Protein AF-A0A2G9Z2D0-F1 (afdb_monomer_lite)

Radius of gyration: 17.13 Å; chains: 1; bounding box: 33×34×59 Å

Sequence (142 aa):
MENNLKNLAFEWVMTDPEKAQIASDYYCQMRDAFEAHNNRVPDELIRNGMGEDLAYLIYSMLGELGNNSFDHNLANWPNIPGVFFSVEYDSKTGTAIIADRGLGVLNTLRKAAPDLKNDEEALELAFTKKIPAAYLKIEAMD

pLDDT: mean 84.23, std 17.42, range [21.81, 97.94]

Foldseek 3Di:
DVVVLVVLQVCLQPPDLVPRDDDPLFWDQDLVSVLVNLVCQLVVCVVLPDDNVVSVVVSVVSNVVQVCLCVLCPVNQPHRHTWGWDWDDNSPDIDTDIHGNGPAQQSSCCVVVVPDDDNVSSVCCVPPDPPPPPPPDDDDDD

Structure (mmCIF, N/CA/C/O backbone):
data_AF-A0A2G9Z2D0-F1
#
_entry.id   AF-A0A2G9Z2D0-F1
#
loop_
_atom_site.group_PDB
_atom_site.id
_atom_site.type_symbol
_atom_site.label_atom_id
_atom_site.label_alt_id
_atom_site.label_comp_id
_atom_site.label_asym_id
_atom_site.label_entity_id
_atom_site.label_seq_id
_atom_site.pdbx_PDB_ins_code
_atom_site.Cartn_x
_atom_site.Cartn_y
_atom_site.Cartn_z
_atom_site.occupancy
_atom_site.B_iso_or_equiv
_atom_site.auth_seq_id
_atom_site.auth_comp_id
_atom_site.auth_asym_id
_atom_site.auth_atom_id
_atom_site.pdbx_PDB_model_num
ATOM 1 N N . MET A 1 1 ? 6.540 -0.309 17.664 1.00 49.62 1 MET A N 1
ATOM 2 C CA . MET A 1 1 ? 5.826 -1.369 16.926 1.00 49.62 1 MET A CA 1
ATOM 3 C C . MET A 1 1 ? 5.844 -1.053 15.435 1.00 49.62 1 MET A C 1
ATOM 5 O O . MET A 1 1 ? 6.394 -1.853 14.699 1.00 49.62 1 MET A O 1
ATOM 9 N N . GLU A 1 2 ? 5.473 0.171 15.040 1.00 53.75 2 GLU A N 1
ATOM 10 C CA . GLU A 1 2 ? 5.568 0.725 13.669 1.00 53.75 2 GLU A CA 1
ATOM 11 C C . GLU A 1 2 ? 6.898 0.456 12.925 1.00 53.75 2 GLU A C 1
ATOM 13 O O . GLU A 1 2 ? 6.900 0.009 11.779 1.00 53.75 2 GLU A O 1
ATOM 18 N N . ASN A 1 3 ? 8.048 0.628 13.596 1.00 61.19 3 ASN A N 1
ATOM 19 C CA . ASN A 1 3 ? 9.365 0.335 13.004 1.00 61.19 3 ASN A CA 1
ATOM 20 C C . ASN A 1 3 ? 9.538 -1.129 12.561 1.00 61.19 3 ASN A C 1
ATOM 22 O O . ASN A 1 3 ? 10.388 -1.402 11.722 1.00 61.19 3 ASN A O 1
ATOM 26 N N . ASN A 1 4 ? 8.779 -2.075 13.119 1.00 81.88 4 ASN A N 1
ATOM 27 C CA . ASN A 1 4 ? 8.902 -3.488 12.772 1.00 81.88 4 ASN A CA 1
ATOM 28 C C . ASN A 1 4 ? 8.175 -3.796 11.454 1.00 81.88 4 ASN A C 1
ATOM 30 O O . ASN A 1 4 ? 8.800 -4.312 10.535 1.00 81.88 4 ASN A O 1
ATOM 34 N N . LEU A 1 5 ? 6.908 -3.386 11.306 1.00 85.44 5 LEU A N 1
ATOM 35 C CA . LEU A 1 5 ? 6.139 -3.651 10.083 1.00 85.44 5 LEU A CA 1
ATOM 36 C C . LEU A 1 5 ? 6.721 -2.956 8.854 1.00 85.44 5 LEU A C 1
ATOM 38 O O . LEU A 1 5 ? 6.797 -3.558 7.786 1.00 85.44 5 LEU A O 1
ATOM 42 N N . LYS A 1 6 ? 7.189 -1.712 9.003 1.00 86.19 6 LYS A N 1
ATOM 43 C CA . LYS A 1 6 ? 7.868 -1.008 7.911 1.00 86.19 6 LYS A CA 1
ATOM 44 C C . LYS A 1 6 ? 9.127 -1.748 7.461 1.00 86.19 6 LYS A C 1
ATOM 46 O O . LYS A 1 6 ? 9.361 -1.864 6.260 1.00 86.19 6 LYS A O 1
ATOM 51 N N . ASN A 1 7 ? 9.914 -2.260 8.407 1.00 88.19 7 ASN A N 1
ATOM 52 C CA . ASN A 1 7 ? 11.101 -3.047 8.086 1.00 88.19 7 ASN A CA 1
ATOM 53 C C . ASN A 1 7 ? 10.723 -4.371 7.423 1.00 88.19 7 ASN A C 1
ATOM 55 O O . ASN A 1 7 ? 11.329 -4.706 6.418 1.00 88.19 7 ASN A O 1
ATOM 59 N N . LEU A 1 8 ? 9.687 -5.068 7.902 1.00 89.56 8 LEU A N 1
ATOM 60 C CA . LEU A 1 8 ? 9.197 -6.299 7.275 1.00 89.56 8 LEU A CA 1
ATOM 61 C C . LEU A 1 8 ? 8.731 -6.065 5.835 1.00 89.56 8 LEU A C 1
ATOM 63 O O . LEU A 1 8 ? 9.094 -6.824 4.941 1.00 89.56 8 LEU A O 1
ATOM 67 N N . ALA A 1 9 ? 7.967 -4.998 5.591 1.00 90.75 9 ALA A N 1
ATOM 68 C CA . ALA A 1 9 ? 7.531 -4.635 4.248 1.00 90.75 9 ALA A CA 1
ATOM 69 C C . ALA A 1 9 ? 8.722 -4.304 3.342 1.00 90.75 9 ALA A C 1
ATOM 71 O O . ALA A 1 9 ? 8.801 -4.783 2.212 1.00 90.75 9 ALA A O 1
ATOM 72 N N . PHE A 1 10 ? 9.678 -3.521 3.847 1.00 90.38 10 PHE A N 1
ATOM 73 C CA . PHE A 1 10 ? 10.875 -3.156 3.099 1.00 90.38 10 PHE A CA 1
ATOM 74 C C . PHE A 1 10 ? 11.759 -4.372 2.798 1.00 90.38 10 PHE A C 1
ATOM 76 O O . PHE A 1 10 ? 12.156 -4.573 1.654 1.00 90.38 10 PHE A O 1
ATOM 83 N N . GLU A 1 11 ? 12.027 -5.218 3.791 1.00 90.31 11 GLU A N 1
ATOM 84 C CA . GLU A 1 11 ? 12.759 -6.474 3.624 1.00 90.31 11 GLU A CA 1
ATOM 85 C C . GLU A 1 11 ? 12.068 -7.370 2.598 1.00 90.31 11 GLU A C 1
ATOM 87 O O . GLU A 1 11 ? 12.730 -7.893 1.700 1.00 90.31 11 GLU A O 1
ATOM 92 N N . TRP A 1 12 ? 10.741 -7.491 2.661 1.00 90.62 12 TRP A N 1
ATOM 93 C CA . TRP A 1 12 ? 9.974 -8.259 1.687 1.00 90.62 12 TRP A CA 1
ATOM 94 C C . TRP A 1 12 ? 10.099 -7.707 0.264 1.00 90.62 12 TRP A C 1
ATOM 96 O O . TRP A 1 12 ? 10.232 -8.502 -0.662 1.00 90.62 12 TRP A O 1
ATOM 106 N N . VAL A 1 13 ? 10.116 -6.384 0.062 1.00 90.31 13 VAL A N 1
ATOM 107 C CA . VAL A 1 13 ? 10.301 -5.774 -1.271 1.00 90.31 13 VAL A CA 1
ATOM 108 C C . VAL A 1 13 ? 11.741 -5.892 -1.779 1.00 90.31 13 VAL A C 1
ATOM 110 O O . VAL A 1 13 ? 11.957 -6.085 -2.974 1.00 90.31 13 VAL A O 1
ATOM 113 N N . MET A 1 14 ? 12.732 -5.795 -0.892 1.00 89.12 14 MET A N 1
ATOM 114 C CA . MET A 1 14 ? 14.144 -5.684 -1.278 1.00 89.12 14 MET A CA 1
ATOM 115 C C . MET A 1 14 ? 14.878 -7.022 -1.365 1.00 89.12 14 MET A C 1
ATOM 117 O O . MET A 1 14 ? 15.902 -7.115 -2.037 1.00 89.12 14 MET A O 1
ATOM 121 N N . THR A 1 15 ? 14.384 -8.062 -0.694 1.00 91.38 15 THR A N 1
ATOM 122 C CA . THR A 1 15 ? 15.039 -9.377 -0.677 1.00 91.38 15 THR A CA 1
ATOM 123 C C . THR A 1 15 ? 14.937 -10.073 -2.039 1.00 91.38 15 THR A C 1
ATOM 125 O O . THR A 1 15 ? 14.017 -9.812 -2.821 1.00 91.38 15 THR A O 1
ATOM 128 N N . ASP A 1 16 ? 15.867 -10.986 -2.331 1.00 89.06 16 ASP A N 1
ATOM 129 C CA . ASP A 1 16 ? 15.764 -11.885 -3.486 1.00 89.06 16 ASP A CA 1
ATOM 130 C C . ASP A 1 16 ? 14.407 -12.619 -3.477 1.00 89.06 16 ASP A C 1
ATOM 132 O O . ASP A 1 16 ? 14.031 -13.160 -2.433 1.00 89.06 16 ASP A O 1
ATOM 136 N N . PRO A 1 17 ? 13.688 -12.718 -4.613 1.00 85.94 17 PRO A N 1
ATOM 137 C CA . PRO A 1 17 ? 12.383 -13.381 -4.669 1.00 85.94 17 PRO A CA 1
ATOM 138 C C . PRO A 1 17 ? 12.379 -14.797 -4.071 1.00 85.94 17 PRO A C 1
ATOM 140 O O . PRO A 1 17 ? 11.480 -15.158 -3.326 1.00 85.94 17 PRO A O 1
ATOM 143 N N . GLU A 1 18 ? 13.422 -15.590 -4.314 1.00 85.75 18 GLU A N 1
ATOM 144 C CA . GLU A 1 18 ? 13.519 -16.966 -3.800 1.00 85.75 18 GLU A CA 1
ATOM 145 C C . GLU A 1 18 ? 13.618 -17.057 -2.268 1.00 85.75 18 GLU A C 1
ATOM 147 O O . GLU A 1 18 ? 13.367 -18.111 -1.686 1.00 85.75 18 GLU A O 1
ATOM 152 N N . LYS A 1 19 ? 13.997 -15.958 -1.607 1.00 85.56 19 LYS A N 1
ATOM 153 C CA . LYS A 1 19 ? 14.170 -15.865 -0.151 1.00 85.56 19 LYS A CA 1
ATOM 154 C C . LYS A 1 19 ? 13.103 -14.997 0.509 1.00 85.56 19 LYS A C 1
ATOM 156 O O . LYS A 1 19 ? 13.070 -14.921 1.735 1.00 85.56 19 LYS A O 1
ATOM 161 N N . ALA A 1 20 ? 12.260 -14.330 -0.278 1.00 83.50 20 ALA A N 1
ATOM 162 C CA . ALA A 1 20 ? 11.217 -13.460 0.231 1.00 83.50 20 ALA A CA 1
ATOM 163 C C . ALA A 1 20 ? 10.147 -14.308 0.931 1.00 83.50 20 ALA A C 1
ATOM 165 O O . ALA A 1 20 ? 9.338 -14.983 0.297 1.00 83.50 20 ALA A O 1
ATOM 166 N N . GLN A 1 21 ? 10.164 -14.280 2.261 1.00 81.88 21 GLN A N 1
ATOM 167 C CA . GLN A 1 21 ? 9.155 -14.904 3.106 1.00 81.88 21 GLN A CA 1
ATOM 168 C C . GLN A 1 21 ? 8.353 -13.814 3.799 1.00 81.88 21 GLN A C 1
ATOM 170 O O . GLN A 1 21 ? 8.899 -12.813 4.256 1.00 81.88 21 GLN A O 1
ATOM 175 N N . ILE A 1 22 ? 7.047 -14.019 3.873 1.00 84.81 22 ILE A N 1
ATOM 176 C CA . ILE A 1 22 ? 6.119 -13.104 4.517 1.00 84.81 22 ILE A CA 1
ATOM 177 C C . ILE A 1 22 ? 4.984 -13.920 5.124 1.00 84.81 22 ILE A C 1
ATOM 179 O O . ILE A 1 22 ? 4.553 -14.922 4.550 1.00 84.81 22 ILE A O 1
ATOM 183 N N . ALA A 1 23 ? 4.530 -13.521 6.311 1.00 84.44 23 ALA A N 1
ATOM 184 C CA . ALA A 1 23 ? 3.368 -14.148 6.922 1.00 84.44 23 ALA A CA 1
ATOM 185 C C . ALA A 1 23 ? 2.134 -13.917 6.040 1.00 84.44 23 ALA A C 1
ATOM 187 O O . ALA A 1 23 ? 1.945 -12.821 5.510 1.00 84.44 23 ALA A O 1
ATOM 188 N N . SER A 1 24 ? 1.280 -14.935 5.916 1.00 82.81 24 SER A N 1
ATOM 189 C CA . SER A 1 24 ? 0.052 -14.871 5.111 1.00 82.81 24 SER A CA 1
ATOM 190 C C . SER A 1 24 ? -0.831 -13.678 5.467 1.00 82.81 24 SER A C 1
ATOM 192 O O . SER A 1 24 ? -1.470 -13.108 4.593 1.00 82.81 24 SER A O 1
ATOM 194 N N . ASP A 1 25 ? -0.820 -13.270 6.734 1.00 88.00 25 ASP A N 1
ATOM 195 C CA . ASP A 1 25 ? -1.660 -12.189 7.252 1.00 88.00 25 ASP A CA 1
ATOM 196 C C . ASP A 1 25 ? -1.300 -10.822 6.653 1.00 88.00 25 ASP A C 1
ATOM 198 O O . ASP A 1 25 ? -2.156 -9.944 6.571 1.00 88.00 25 ASP A O 1
ATOM 202 N N . TYR A 1 26 ? -0.058 -10.660 6.185 1.00 91.12 26 TYR A N 1
ATOM 203 C CA . TYR A 1 26 ? 0.425 -9.433 5.550 1.00 91.12 26 TYR A CA 1
ATOM 204 C C . TYR A 1 26 ? 0.534 -9.547 4.031 1.00 91.12 26 TYR A C 1
ATOM 206 O O . TYR A 1 26 ? 0.823 -8.551 3.377 1.00 91.12 26 TYR A O 1
ATOM 214 N N . TYR A 1 27 ? 0.336 -10.732 3.450 1.00 94.69 27 TYR A N 1
ATOM 215 C CA . TYR A 1 27 ? 0.559 -10.966 2.026 1.00 94.69 27 TYR A CA 1
ATOM 216 C C . TYR A 1 27 ? -0.738 -11.225 1.272 1.00 94.69 27 TYR A C 1
ATOM 218 O O . TYR A 1 27 ? -1.390 -12.254 1.433 1.00 94.69 27 TYR A O 1
ATOM 226 N N . CYS A 1 28 ? -1.066 -10.305 0.372 1.00 95.19 28 CYS A N 1
ATOM 227 C CA . CYS A 1 28 ? -2.205 -10.415 -0.523 1.00 95.19 28 CYS A CA 1
ATOM 228 C C . CYS A 1 28 ? -1.707 -10.719 -1.939 1.00 95.19 28 CYS A C 1
ATOM 230 O O . CYS A 1 28 ? -1.367 -9.812 -2.700 1.00 95.19 28 CYS A O 1
ATOM 232 N N . GLN A 1 29 ? -1.655 -12.004 -2.300 1.00 93.69 29 GLN A N 1
ATOM 233 C CA . GLN A 1 29 ? -1.180 -12.434 -3.621 1.00 93.69 29 GLN A CA 1
ATOM 234 C C . GLN A 1 29 ? -2.066 -11.921 -4.768 1.00 93.69 29 GLN A C 1
ATOM 236 O O . GLN A 1 29 ? -1.573 -11.608 -5.852 1.00 93.69 29 GLN A O 1
ATOM 241 N N . MET A 1 30 ? -3.378 -11.861 -4.538 1.00 93.69 30 MET A N 1
ATOM 242 C CA . MET A 1 30 ? -4.387 -11.492 -5.527 1.00 93.69 30 MET A CA 1
ATOM 243 C C . MET A 1 30 ? -5.269 -10.351 -5.006 1.00 93.69 30 MET A C 1
ATOM 245 O O . MET A 1 30 ? -5.320 -10.081 -3.803 1.00 93.69 30 MET A O 1
ATOM 249 N N . ARG A 1 31 ? -5.940 -9.663 -5.938 1.00 95.00 31 ARG A N 1
ATOM 250 C CA . ARG A 1 31 ? -6.773 -8.488 -5.642 1.00 95.00 31 ARG A CA 1
ATOM 251 C C . ARG A 1 31 ? -7.912 -8.817 -4.685 1.00 95.00 31 ARG A C 1
ATOM 253 O O . ARG A 1 31 ? -8.164 -8.052 -3.770 1.00 95.00 31 ARG A O 1
ATOM 260 N N . ASP A 1 32 ? -8.557 -9.960 -4.867 1.00 95.50 32 ASP A N 1
ATOM 261 C CA . ASP A 1 32 ? -9.640 -10.438 -4.006 1.00 95.50 32 ASP A CA 1
ATOM 262 C C . ASP A 1 32 ? -9.190 -10.628 -2.549 1.00 95.50 32 ASP A C 1
ATOM 264 O O . ASP A 1 32 ? -9.906 -10.245 -1.625 1.00 95.50 32 ASP A O 1
ATOM 268 N N . ALA A 1 33 ? -7.980 -11.151 -2.332 1.00 95.56 33 ALA A N 1
ATOM 269 C CA . ALA A 1 33 ? -7.384 -11.259 -1.003 1.00 95.56 33 ALA A CA 1
ATOM 270 C C . ALA A 1 33 ? -7.138 -9.874 -0.382 1.00 95.56 33 ALA A C 1
ATOM 272 O O . ALA A 1 33 ? -7.480 -9.653 0.781 1.00 95.56 33 ALA A O 1
ATOM 273 N N . PHE A 1 34 ? -6.610 -8.929 -1.169 1.00 96.75 34 PHE A N 1
ATOM 274 C CA . PHE A 1 34 ? -6.418 -7.544 -0.732 1.00 96.75 34 PHE A CA 1
ATOM 275 C C . PHE A 1 34 ? -7.747 -6.858 -0.389 1.00 96.75 34 PHE A C 1
ATOM 277 O O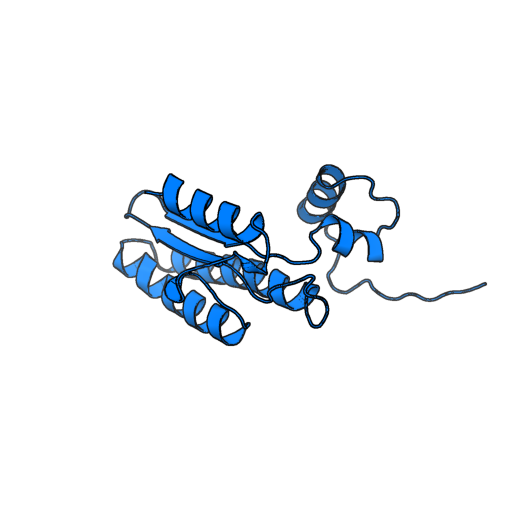 . PHE A 1 34 ? -7.885 -6.303 0.698 1.00 96.75 34 PHE A O 1
ATOM 284 N N . GLU A 1 35 ? -8.745 -6.936 -1.268 1.00 96.94 35 GLU A N 1
ATOM 285 C CA . GLU A 1 35 ? -10.073 -6.358 -1.050 1.00 96.94 35 GLU A CA 1
ATOM 286 C C . GLU A 1 35 ? -10.733 -6.957 0.196 1.00 96.94 35 GLU A C 1
ATOM 288 O O . GLU A 1 35 ? -11.280 -6.227 1.021 1.00 96.94 35 GLU A O 1
ATOM 293 N N . ALA A 1 36 ? -10.619 -8.273 0.401 1.00 96.00 36 ALA A N 1
ATOM 294 C CA . ALA A 1 36 ? -11.122 -8.933 1.601 1.00 96.00 36 ALA A CA 1
ATOM 295 C C . ALA A 1 36 ? -10.437 -8.445 2.889 1.00 96.00 36 ALA A C 1
ATOM 297 O O . ALA A 1 36 ? -11.092 -8.396 3.932 1.00 96.00 36 ALA A O 1
ATOM 298 N N . HIS A 1 37 ? -9.148 -8.090 2.839 1.00 95.19 37 HIS A N 1
ATOM 299 C CA . HIS A 1 37 ? -8.442 -7.474 3.966 1.00 95.19 37 HIS A CA 1
ATOM 300 C C . HIS A 1 37 ? -8.879 -6.017 4.161 1.00 95.19 37 HIS A C 1
ATOM 302 O O . HIS A 1 37 ? -9.259 -5.644 5.270 1.00 95.19 37 HIS A O 1
ATOM 308 N N . ASN A 1 38 ? -8.902 -5.209 3.096 1.00 97.38 38 ASN A N 1
ATOM 309 C CA . ASN A 1 38 ? -9.293 -3.800 3.161 1.00 97.38 38 ASN A CA 1
ATOM 310 C C . ASN A 1 38 ? -10.735 -3.626 3.668 1.00 97.38 38 ASN A C 1
ATOM 312 O O . ASN A 1 38 ? -11.002 -2.743 4.477 1.00 97.38 38 ASN A O 1
ATOM 316 N N . ASN A 1 39 ? -11.652 -4.523 3.293 1.00 97.44 39 ASN A N 1
ATOM 317 C CA . ASN A 1 39 ? -13.044 -4.513 3.755 1.00 97.44 39 ASN A CA 1
ATOM 318 C C . ASN A 1 39 ? -13.197 -4.627 5.283 1.00 97.44 39 ASN A C 1
ATOM 320 O O . ASN A 1 39 ? -14.236 -4.244 5.810 1.00 97.44 39 ASN A O 1
ATOM 324 N N . ARG A 1 40 ? -12.190 -5.141 6.004 1.00 96.44 40 ARG A N 1
ATOM 325 C CA . ARG A 1 40 ? -12.209 -5.245 7.477 1.00 96.44 40 ARG A CA 1
ATOM 326 C C . ARG A 1 40 ? -11.667 -3.996 8.173 1.00 96.44 40 ARG A C 1
ATOM 328 O O . ARG A 1 40 ? -11.903 -3.817 9.366 1.00 96.44 40 ARG A O 1
ATOM 335 N N . VAL A 1 41 ? -10.960 -3.132 7.441 1.00 96.69 41 VAL A N 1
ATOM 336 C CA . VAL A 1 41 ? -10.269 -1.962 7.997 1.00 96.69 41 VAL A CA 1
ATOM 337 C C . VAL A 1 41 ? -11.233 -0.989 8.683 1.00 96.69 41 VAL A C 1
ATOM 339 O O . VAL A 1 41 ? -10.938 -0.616 9.819 1.00 96.69 41 VAL A O 1
ATOM 342 N N . PRO A 1 42 ? -12.390 -0.599 8.103 1.00 97.81 42 PRO A N 1
ATOM 343 C CA . PRO A 1 42 ? -13.322 0.294 8.792 1.00 97.81 42 PRO A CA 1
ATOM 344 C C . PRO A 1 42 ? -13.739 -0.234 10.165 1.00 97.81 42 PRO A C 1
ATOM 346 O O . PRO A 1 42 ? -13.616 0.474 11.163 1.00 97.81 42 PRO A O 1
ATOM 349 N N . ASP A 1 43 ? -14.146 -1.503 10.231 1.00 97.31 43 ASP A N 1
ATOM 350 C CA . ASP A 1 43 ? -14.597 -2.143 11.467 1.00 97.31 43 ASP A CA 1
ATOM 351 C C . ASP A 1 43 ? -13.487 -2.203 12.523 1.00 97.31 43 ASP A C 1
ATOM 353 O O . ASP A 1 43 ? -13.738 -2.062 13.721 1.00 97.31 43 ASP A O 1
ATOM 357 N N . GLU A 1 44 ? -12.243 -2.442 12.114 1.00 95.38 44 GLU A N 1
ATOM 358 C CA . GLU A 1 44 ? -11.083 -2.437 13.010 1.00 95.38 44 GLU A CA 1
ATOM 359 C C . GLU A 1 44 ? -10.761 -1.036 13.531 1.00 95.38 44 GLU A C 1
ATOM 361 O O . GLU A 1 44 ? -10.552 -0.864 14.733 1.00 95.38 44 GLU A O 1
ATOM 366 N N . LEU A 1 45 ? -10.773 -0.023 12.667 1.00 96.69 45 LEU A N 1
ATOM 367 C CA . LEU A 1 45 ? -10.496 1.357 13.058 1.00 96.69 45 LEU A CA 1
ATOM 368 C C . LEU A 1 45 ? -11.583 1.906 13.991 1.00 96.69 45 LEU A C 1
ATOM 370 O O . LEU A 1 45 ? -11.264 2.487 15.032 1.00 96.69 45 LEU A O 1
ATOM 374 N N . ILE A 1 46 ? -12.857 1.667 13.669 1.00 97.31 46 ILE A N 1
ATOM 375 C CA . ILE A 1 46 ? -14.007 2.109 14.471 1.00 97.31 46 ILE A CA 1
ATOM 376 C C . ILE A 1 46 ? -13.992 1.442 15.848 1.00 97.31 46 ILE A C 1
ATOM 378 O O . ILE A 1 46 ? -14.138 2.122 16.866 1.00 97.31 46 ILE A O 1
ATOM 382 N N . ARG A 1 47 ? -13.739 0.125 15.918 1.00 95.94 47 ARG A N 1
ATOM 383 C CA . ARG A 1 47 ? -13.612 -0.591 17.203 1.00 95.94 47 ARG A CA 1
ATOM 384 C C . ARG A 1 47 ? -12.489 -0.044 18.083 1.00 95.94 47 ARG A C 1
ATOM 386 O O . ARG A 1 47 ? -12.600 -0.107 19.303 1.00 95.94 47 ARG A O 1
ATOM 393 N N . ASN A 1 48 ? -11.446 0.516 17.476 1.00 95.25 48 ASN A N 1
ATOM 394 C CA . ASN A 1 48 ? -10.328 1.149 18.172 1.00 95.25 48 ASN A CA 1
ATOM 395 C C . ASN A 1 48 ? -10.521 2.664 18.392 1.00 95.25 48 ASN A C 1
ATOM 397 O O . ASN A 1 48 ? -9.577 3.361 18.761 1.00 95.25 48 ASN A O 1
ATOM 401 N N . GLY A 1 49 ? -11.743 3.176 18.217 1.00 95.44 49 GLY A N 1
ATOM 402 C CA . GLY A 1 49 ? -12.127 4.538 18.590 1.00 95.44 49 GLY A CA 1
ATOM 403 C C . GLY A 1 49 ? -12.023 5.577 17.475 1.00 95.44 49 GLY A C 1
ATOM 404 O O . GLY A 1 49 ? -12.182 6.766 17.751 1.00 95.44 49 GLY A O 1
ATOM 405 N N . MET A 1 50 ? -11.777 5.166 16.228 1.00 96.12 50 MET A N 1
ATOM 406 C CA . MET A 1 50 ? -11.827 6.081 15.089 1.00 96.12 50 MET A CA 1
ATOM 407 C C . MET A 1 50 ? -13.275 6.448 14.739 1.00 96.12 50 MET A C 1
ATOM 409 O O . MET A 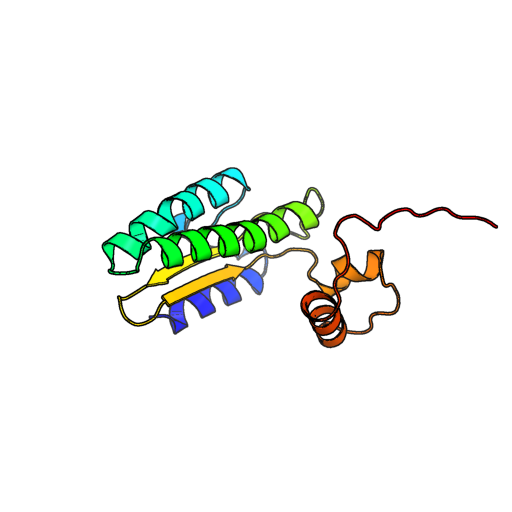1 50 ? -14.176 5.615 14.812 1.00 96.12 50 MET A O 1
ATOM 413 N N . GLY A 1 51 ? -13.502 7.696 14.319 1.00 96.69 51 GLY A N 1
ATOM 414 C CA . GLY A 1 51 ? -14.792 8.111 13.767 1.00 96.69 51 GLY A CA 1
ATOM 415 C C . GLY A 1 51 ? -15.104 7.404 12.443 1.00 96.69 51 GLY A C 1
ATOM 416 O O . GLY A 1 51 ? -14.215 7.218 11.614 1.00 96.69 51 GLY A O 1
ATOM 417 N N . GLU A 1 52 ? -16.373 7.054 12.239 1.00 97.94 52 GLU A N 1
ATOM 418 C CA . GLU A 1 52 ? -16.854 6.275 11.090 1.00 97.94 52 GLU A CA 1
ATOM 419 C C . GLU A 1 52 ? -16.498 6.914 9.738 1.00 97.94 52 GLU A C 1
ATOM 421 O O . GLU A 1 52 ? -15.904 6.254 8.885 1.00 97.94 52 GLU A O 1
ATOM 426 N N . ASP A 1 53 ? -16.748 8.217 9.577 1.00 97.56 53 ASP A N 1
ATOM 427 C CA . ASP A 1 53 ? -16.433 8.949 8.342 1.00 97.56 53 ASP A CA 1
ATOM 428 C C . ASP A 1 53 ? -14.946 8.854 7.971 1.00 97.56 53 ASP A C 1
ATOM 430 O O . ASP A 1 53 ? -14.589 8.639 6.812 1.00 97.56 53 ASP A O 1
ATOM 434 N N . LEU A 1 54 ? -14.059 8.988 8.965 1.00 95.12 54 LEU A N 1
ATOM 435 C CA . LEU A 1 54 ? -12.617 8.902 8.747 1.00 95.12 54 LEU A CA 1
ATOM 436 C C . LEU A 1 54 ? -12.188 7.466 8.427 1.00 95.12 54 LEU A C 1
ATOM 438 O O . LEU A 1 54 ? -11.344 7.265 7.556 1.00 95.12 54 LEU A O 1
ATOM 442 N N . ALA A 1 55 ? -12.780 6.474 9.093 1.00 96.94 55 ALA A N 1
ATOM 443 C CA . ALA A 1 55 ? -12.486 5.067 8.855 1.00 96.94 55 ALA A CA 1
ATOM 444 C C . ALA A 1 55 ? -12.854 4.645 7.420 1.00 96.94 55 ALA A C 1
ATOM 446 O O . ALA A 1 55 ? -12.045 4.019 6.733 1.00 96.94 55 ALA A O 1
ATOM 447 N N . TYR A 1 56 ? -14.027 5.056 6.927 1.00 97.56 56 TYR A N 1
ATOM 448 C CA . TYR A 1 56 ? -14.434 4.790 5.544 1.00 97.56 56 TYR A CA 1
ATOM 4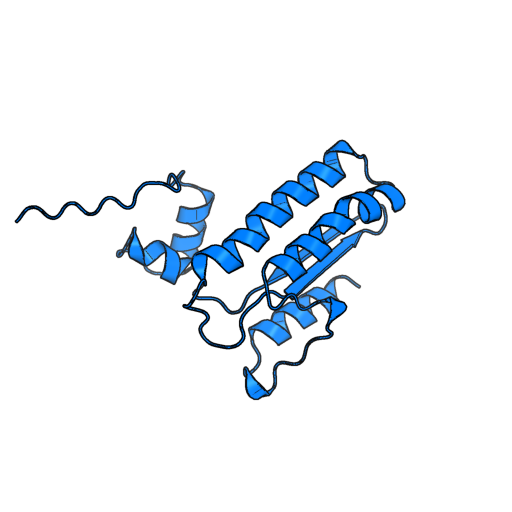49 C C . TYR A 1 56 ? -13.644 5.601 4.514 1.00 97.56 56 TYR A C 1
ATOM 451 O O . TYR A 1 56 ? -13.357 5.092 3.427 1.00 97.56 56 TYR A O 1
ATOM 459 N N . LEU A 1 57 ? -13.232 6.828 4.849 1.00 96.00 57 LEU A N 1
ATOM 460 C CA . LEU A 1 57 ? -12.321 7.594 4.000 1.00 96.00 57 LEU A CA 1
ATOM 461 C C . LEU A 1 57 ? -10.972 6.875 3.852 1.00 96.00 57 LEU A C 1
ATOM 463 O O . LEU A 1 57 ? -10.468 6.750 2.737 1.00 96.00 57 LEU A O 1
ATOM 467 N N . ILE A 1 58 ? -10.407 6.358 4.949 1.00 94.12 58 ILE A N 1
ATOM 468 C CA . ILE A 1 58 ? -9.171 5.560 4.923 1.00 94.12 58 ILE A CA 1
ATOM 469 C C . ILE A 1 58 ? -9.359 4.298 4.085 1.00 94.12 58 ILE A C 1
ATOM 471 O O . ILE A 1 58 ? -8.532 4.039 3.218 1.00 94.12 58 ILE A O 1
ATOM 475 N N . TYR A 1 59 ? -10.456 3.562 4.268 1.00 95.94 59 TYR A N 1
ATOM 476 C CA . TYR A 1 59 ? -10.782 2.403 3.433 1.00 95.94 59 TYR A CA 1
ATOM 477 C C . TYR A 1 59 ? -10.787 2.730 1.937 1.00 95.94 59 TYR A C 1
ATOM 479 O O . TYR A 1 59 ? -10.183 2.000 1.148 1.00 95.94 59 TYR A O 1
ATOM 487 N N . SER A 1 60 ? -11.419 3.841 1.545 1.00 95.12 60 SER A N 1
ATOM 488 C CA . SER A 1 60 ? -11.446 4.276 0.148 1.00 95.12 60 SER A CA 1
ATOM 489 C C . SER A 1 60 ? -10.042 4.618 -0.354 1.00 95.12 60 SER A C 1
ATOM 491 O O . SER A 1 60 ? -9.663 4.164 -1.428 1.00 95.12 60 SER A O 1
ATOM 493 N N . MET A 1 61 ? -9.248 5.361 0.426 1.00 93.12 61 MET A N 1
ATOM 494 C CA . MET A 1 61 ? -7.873 5.712 0.053 1.00 93.12 61 MET A CA 1
ATOM 495 C C . MET A 1 61 ? -6.980 4.475 -0.095 1.00 93.12 61 MET A C 1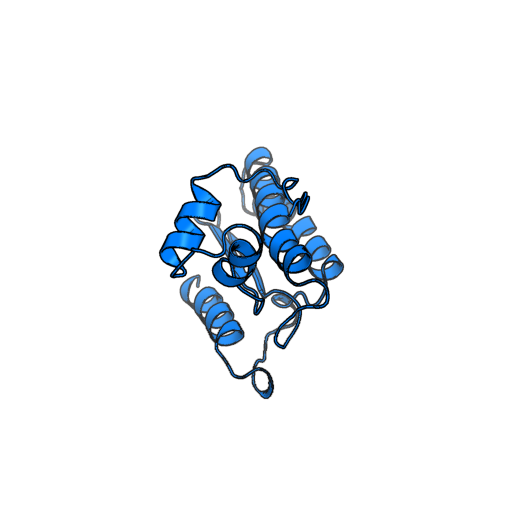
ATOM 497 O O . MET A 1 61 ? -6.242 4.368 -1.071 1.00 93.12 61 MET A O 1
ATOM 501 N N . LEU A 1 62 ? -7.054 3.531 0.847 1.00 94.88 62 LEU A N 1
ATOM 502 C CA . LEU A 1 62 ? -6.291 2.284 0.785 1.00 94.88 62 LEU A CA 1
ATOM 503 C C . LEU A 1 62 ? -6.722 1.426 -0.401 1.00 94.88 62 LEU A C 1
ATOM 505 O O . LEU A 1 62 ? -5.860 0.868 -1.072 1.00 94.88 62 LEU A O 1
ATOM 509 N N . GLY A 1 63 ? -8.024 1.376 -0.695 1.00 93.88 63 GLY A N 1
ATOM 510 C CA . GLY A 1 63 ? -8.567 0.679 -1.857 1.00 93.88 63 GLY A CA 1
ATOM 511 C C . GLY A 1 63 ? -7.985 1.204 -3.167 1.00 93.88 63 GLY A C 1
ATOM 512 O O . GLY A 1 63 ? -7.451 0.423 -3.947 1.00 93.88 63 GLY A O 1
ATOM 513 N N . GLU A 1 64 ? -8.011 2.521 -3.379 1.00 90.62 64 GLU A N 1
ATOM 514 C CA . GLU A 1 64 ? -7.427 3.151 -4.573 1.00 90.62 64 GLU A CA 1
ATOM 515 C C . GLU A 1 64 ? -5.914 2.891 -4.677 1.00 90.62 64 GLU A C 1
ATOM 517 O O . GLU A 1 64 ? -5.410 2.505 -5.732 1.00 90.62 64 GLU A O 1
ATOM 522 N N . LEU A 1 65 ? -5.176 3.045 -3.571 1.00 89.00 65 LEU A N 1
ATOM 523 C CA . LEU A 1 65 ? -3.728 2.823 -3.553 1.00 89.00 65 LEU A CA 1
ATOM 524 C C . LEU A 1 65 ? -3.354 1.362 -3.831 1.00 89.00 65 LEU A C 1
ATOM 526 O O . LEU A 1 65 ? -2.459 1.108 -4.633 1.00 89.00 65 LEU A O 1
ATOM 530 N N . GLY A 1 66 ? -4.031 0.405 -3.197 1.00 91.38 66 GLY A N 1
ATOM 531 C CA . GLY A 1 66 ? -3.742 -1.016 -3.379 1.00 91.38 66 GLY A CA 1
ATOM 532 C C . GLY A 1 66 ? -4.200 -1.543 -4.736 1.00 91.38 66 GLY A C 1
ATOM 533 O O . GLY A 1 66 ? -3.486 -2.325 -5.364 1.00 91.38 66 GLY A O 1
ATOM 534 N N . ASN A 1 67 ? -5.344 -1.078 -5.247 1.00 91.25 67 ASN A N 1
ATOM 535 C CA . ASN A 1 67 ? -5.823 -1.473 -6.572 1.00 91.25 67 ASN A CA 1
ATOM 536 C C . ASN A 1 67 ? -4.883 -1.008 -7.686 1.00 91.25 67 ASN A C 1
ATOM 538 O O . ASN A 1 67 ? -4.629 -1.786 -8.609 1.00 91.25 67 ASN A O 1
ATOM 542 N N . ASN A 1 68 ? -4.266 0.171 -7.548 1.00 87.12 68 ASN A N 1
ATOM 543 C CA . ASN A 1 68 ? -3.230 0.631 -8.475 1.00 87.12 68 ASN A CA 1
ATOM 544 C C . ASN A 1 68 ? -2.071 -0.372 -8.601 1.00 87.12 68 ASN A C 1
ATOM 546 O O . ASN A 1 68 ? -1.595 -0.616 -9.714 1.00 87.12 68 ASN A O 1
ATOM 550 N N . SER A 1 69 ? -1.649 -1.011 -7.502 1.00 89.75 69 SER A N 1
ATOM 551 C CA . SER A 1 69 ? -0.617 -2.055 -7.547 1.00 89.75 69 SER A CA 1
ATOM 552 C C . SER A 1 69 ? -1.046 -3.242 -8.415 1.00 89.75 69 SER A C 1
ATOM 554 O O . SER A 1 69 ? -0.227 -3.792 -9.147 1.00 89.75 69 SER A O 1
ATOM 556 N N . PHE A 1 70 ? -2.318 -3.642 -8.403 1.00 91.19 70 PHE A N 1
ATOM 557 C CA . PHE A 1 70 ? -2.793 -4.748 -9.241 1.00 91.19 70 PHE A CA 1
ATOM 558 C C . PHE A 1 70 ? -3.052 -4.335 -10.692 1.00 91.19 70 PHE A C 1
ATOM 560 O O . PHE A 1 70 ? -2.743 -5.107 -11.598 1.00 91.19 70 PHE A O 1
ATOM 567 N N . ASP A 1 71 ? -3.612 -3.149 -10.927 1.00 86.75 71 ASP A N 1
ATOM 568 C CA . ASP A 1 71 ? -3.946 -2.659 -12.268 1.00 86.75 71 ASP A CA 1
ATOM 569 C C . ASP A 1 71 ? -2.691 -2.420 -13.116 1.00 86.75 71 ASP A C 1
ATOM 571 O O . ASP A 1 71 ? -2.619 -2.863 -14.265 1.00 86.75 71 ASP A O 1
ATOM 575 N N . HIS A 1 72 ? -1.661 -1.784 -12.551 1.00 78.06 72 HIS A N 1
ATOM 576 C CA . HIS A 1 72 ? -0.432 -1.479 -13.288 1.00 78.06 72 HIS A CA 1
ATOM 577 C C . HIS A 1 72 ? 0.462 -2.698 -13.533 1.00 78.06 72 HIS A C 1
ATOM 579 O O . HIS A 1 72 ? 1.219 -2.718 -14.508 1.00 78.06 72 HIS A O 1
ATOM 585 N N . ASN A 1 73 ? 0.361 -3.717 -12.678 1.00 81.56 73 ASN A N 1
ATOM 586 C CA . ASN A 1 73 ? 1.177 -4.926 -12.760 1.00 81.56 73 ASN A CA 1
ATOM 587 C C . ASN A 1 73 ? 0.426 -6.133 -13.338 1.00 81.56 73 ASN A C 1
ATOM 589 O O . ASN A 1 73 ? 0.995 -7.225 -13.404 1.00 81.56 73 ASN A O 1
ATOM 593 N N . LEU A 1 74 ? -0.827 -5.976 -13.783 1.00 81.12 74 LEU A N 1
ATOM 594 C CA . LEU A 1 74 ? -1.596 -7.072 -14.371 1.00 81.12 74 LEU A CA 1
ATOM 595 C C . LEU A 1 74 ? -0.810 -7.707 -15.531 1.00 81.12 74 LEU A C 1
ATOM 597 O O . LEU A 1 74 ? -0.418 -7.028 -16.481 1.00 81.12 74 LEU A O 1
ATOM 601 N N . ALA A 1 75 ? -0.539 -9.011 -15.408 1.00 80.12 75 ALA A N 1
ATOM 602 C CA . ALA A 1 75 ? 0.313 -9.810 -16.299 1.00 80.12 75 ALA A CA 1
ATOM 603 C C . ALA A 1 75 ? 1.783 -9.347 -16.452 1.00 80.12 75 ALA A C 1
ATOM 605 O O . ALA A 1 75 ? 2.511 -9.916 -17.259 1.00 80.12 75 ALA A O 1
ATOM 606 N N . ASN A 1 76 ? 2.236 -8.356 -15.680 1.00 84.19 76 ASN A N 1
ATOM 607 C CA . ASN A 1 76 ? 3.560 -7.737 -15.800 1.00 84.19 76 ASN A CA 1
ATOM 608 C C . ASN A 1 76 ? 4.318 -7.651 -14.465 1.00 84.19 76 ASN A C 1
ATOM 610 O O . ASN A 1 76 ? 5.241 -6.848 -14.333 1.00 84.19 76 ASN A O 1
ATOM 614 N N . TRP A 1 77 ? 3.946 -8.463 -13.471 1.00 88.88 77 TRP A N 1
ATOM 615 C CA . TRP A 1 77 ? 4.714 -8.583 -12.233 1.00 88.88 77 TRP A CA 1
ATOM 616 C C . TRP A 1 77 ? 6.156 -9.025 -12.546 1.00 88.88 77 TRP A C 1
ATOM 618 O O . TRP A 1 77 ? 6.338 -10.079 -13.156 1.00 88.88 77 TRP A O 1
ATOM 628 N N . PRO A 1 78 ? 7.186 -8.265 -12.128 1.00 86.56 78 PRO A N 1
ATOM 629 C CA . PRO A 1 78 ? 8.584 -8.622 -12.382 1.00 86.56 78 PRO A CA 1
ATOM 630 C C . PRO A 1 78 ? 9.023 -9.936 -11.728 1.00 86.56 78 PRO A C 1
ATOM 632 O O . PRO A 1 78 ? 9.952 -10.585 -12.203 1.00 86.56 78 PRO A O 1
ATOM 635 N N . ASN A 1 79 ? 8.414 -10.292 -10.593 1.00 89.06 79 ASN A N 1
ATOM 636 C CA . ASN A 1 79 ? 8.755 -11.482 -9.820 1.00 89.06 79 ASN A CA 1
ATOM 637 C C . ASN A 1 79 ? 7.528 -12.064 -9.087 1.00 89.06 79 ASN A C 1
ATOM 639 O O . ASN A 1 79 ? 6.646 -12.634 -9.721 1.00 89.06 79 ASN A O 1
ATOM 643 N N . ILE A 1 80 ? 7.473 -11.956 -7.761 1.00 89.81 80 ILE A N 1
ATOM 644 C CA . ILE A 1 80 ? 6.374 -12.404 -6.914 1.00 89.81 80 ILE A CA 1
ATOM 645 C C . ILE A 1 80 ? 5.207 -11.424 -7.085 1.00 89.81 80 ILE A C 1
ATOM 647 O O . ILE A 1 80 ? 5.377 -10.236 -6.804 1.00 89.81 80 ILE A O 1
ATOM 651 N N . PRO A 1 81 ? 4.030 -11.892 -7.532 1.00 91.25 81 PRO A N 1
ATOM 652 C CA . PRO A 1 81 ? 2.860 -11.040 -7.647 1.00 91.25 81 PRO A CA 1
ATOM 653 C C . PRO A 1 81 ? 2.264 -10.703 -6.279 1.00 91.25 81 PRO A C 1
ATOM 655 O O . PRO A 1 81 ? 2.412 -11.462 -5.321 1.00 91.25 81 PRO A O 1
ATOM 658 N N . GLY A 1 82 ? 1.518 -9.604 -6.217 1.00 92.94 82 GLY A N 1
ATOM 659 C CA . GLY A 1 82 ? 0.741 -9.221 -5.042 1.00 92.94 82 GLY A CA 1
ATOM 660 C C . GLY A 1 82 ? 1.398 -8.140 -4.197 1.00 92.94 82 GLY A C 1
ATOM 661 O O . GLY A 1 82 ? 2.402 -7.539 -4.582 1.00 92.94 82 GLY A O 1
ATOM 662 N N . VAL A 1 83 ? 0.789 -7.882 -3.042 1.00 94.25 83 VAL A N 1
ATOM 663 C CA . VAL A 1 83 ? 1.134 -6.752 -2.176 1.00 94.25 83 VAL A CA 1
ATOM 664 C C . VAL A 1 83 ? 1.342 -7.194 -0.730 1.00 94.25 83 VAL A C 1
ATOM 666 O O . VAL A 1 83 ? 0.640 -8.075 -0.226 1.00 94.25 83 VAL A O 1
ATOM 669 N N . PHE A 1 84 ? 2.291 -6.552 -0.053 1.00 94.81 84 PHE A N 1
ATOM 670 C CA . PHE A 1 84 ? 2.295 -6.438 1.399 1.00 94.81 84 PHE A CA 1
ATOM 671 C C . PHE A 1 84 ? 1.188 -5.462 1.793 1.00 94.81 84 PHE A C 1
ATOM 673 O O . PHE A 1 84 ? 1.146 -4.347 1.266 1.00 94.81 84 PHE A O 1
ATOM 680 N N . PHE A 1 85 ? 0.334 -5.843 2.737 1.00 95.75 85 PHE A N 1
ATOM 681 C CA . PHE A 1 85 ? -0.702 -4.973 3.275 1.00 95.75 85 PHE A CA 1
ATOM 682 C C . PHE A 1 85 ? -0.836 -5.122 4.791 1.00 95.75 85 PHE A C 1
ATOM 684 O O . PHE A 1 85 ? -1.010 -6.226 5.303 1.00 95.75 85 PHE A O 1
ATOM 691 N N . SER A 1 86 ? -0.793 -4.001 5.511 1.00 93.69 86 SER A N 1
ATOM 692 C CA . SER A 1 86 ? -1.080 -3.958 6.947 1.00 93.69 86 SER A CA 1
ATOM 693 C C . SER A 1 86 ? -1.682 -2.620 7.354 1.00 93.69 86 SER A C 1
ATOM 695 O O . SER A 1 86 ? -1.261 -1.578 6.846 1.00 93.69 86 SER A O 1
ATOM 697 N N . VAL A 1 87 ? -2.569 -2.635 8.345 1.00 92.38 87 VAL A N 1
ATOM 698 C CA . VAL A 1 87 ? -3.077 -1.433 9.013 1.00 92.38 87 VAL A CA 1
ATOM 699 C C . VAL A 1 87 ? -2.956 -1.632 10.521 1.00 92.38 87 VAL A C 1
ATOM 701 O O . VAL A 1 87 ? -3.443 -2.618 11.059 1.00 92.38 87 VAL A O 1
ATOM 704 N N . GLU A 1 88 ? -2.306 -0.694 11.203 1.00 90.06 88 GLU A N 1
ATOM 705 C CA . GLU A 1 88 ? -2.247 -0.621 12.664 1.00 90.06 88 GLU A CA 1
ATOM 706 C C . GLU A 1 88 ? -2.840 0.708 13.129 1.00 90.06 88 GLU A C 1
ATOM 708 O O . GLU A 1 88 ? -2.587 1.753 12.530 1.00 90.06 88 GLU A O 1
ATOM 713 N N . TYR A 1 89 ? -3.608 0.684 14.216 1.00 89.19 89 TYR A N 1
ATOM 714 C CA . TYR A 1 89 ? -4.135 1.885 14.855 1.00 89.19 89 TYR A CA 1
ATOM 715 C C . TYR A 1 89 ? -4.303 1.652 16.355 1.00 89.19 89 TYR A C 1
ATOM 717 O O . TYR A 1 89 ? -4.930 0.680 16.768 1.00 89.19 89 TYR A O 1
ATOM 725 N N . ASP A 1 90 ? -3.747 2.547 17.171 1.00 85.88 90 ASP A N 1
ATOM 726 C CA . ASP A 1 90 ? -3.707 2.411 18.633 1.00 85.88 90 ASP A CA 1
ATOM 727 C C . ASP A 1 90 ? -4.621 3.402 19.374 1.00 85.88 90 ASP A C 1
ATOM 729 O O . ASP A 1 90 ? -4.381 3.705 20.544 1.00 85.88 90 ASP A O 1
ATOM 733 N N . SER A 1 91 ? -5.658 3.921 18.705 1.00 86.94 91 SER A N 1
ATOM 734 C CA . SER A 1 91 ? -6.543 5.030 19.126 1.00 86.94 91 SER A CA 1
ATOM 735 C C . SER A 1 91 ? -5.935 6.440 19.073 1.00 86.94 91 SER A C 1
ATOM 737 O O . SER A 1 91 ? -6.672 7.426 19.118 1.00 86.94 91 SER A O 1
ATOM 739 N N . LYS A 1 92 ? -4.610 6.579 18.933 1.00 86.56 92 LYS A N 1
ATOM 740 C CA . LYS A 1 92 ? -3.930 7.887 18.861 1.00 86.56 92 LYS A CA 1
ATOM 741 C C . LYS A 1 92 ? -3.222 8.095 17.535 1.00 86.56 92 LYS A C 1
ATOM 743 O O . LYS A 1 92 ? -3.325 9.162 16.938 1.00 86.56 92 LYS A O 1
ATOM 748 N N . THR A 1 93 ? -2.513 7.072 17.086 1.00 86.38 93 THR A N 1
ATOM 749 C CA . THR A 1 93 ? -1.735 7.049 15.853 1.00 86.38 93 THR A CA 1
ATOM 750 C C . THR A 1 93 ? -2.079 5.807 15.051 1.00 86.38 93 THR A C 1
ATOM 752 O O . THR A 1 93 ? -2.324 4.740 15.615 1.00 86.38 93 THR A O 1
ATOM 755 N N . GLY A 1 94 ? -2.128 5.960 13.731 1.00 86.69 94 GLY A N 1
ATOM 756 C CA . GLY A 1 94 ? -2.359 4.859 12.808 1.00 86.69 94 GLY A CA 1
ATOM 757 C C . GLY A 1 94 ? -1.319 4.847 11.705 1.00 86.69 94 GLY A C 1
ATOM 758 O O . GLY A 1 94 ? -0.846 5.899 11.284 1.00 86.69 94 GLY A O 1
ATOM 759 N N . THR A 1 95 ? -0.965 3.652 11.252 1.00 90.81 95 THR A N 1
ATOM 760 C CA . THR A 1 95 ? -0.056 3.424 10.132 1.00 90.81 95 THR A CA 1
ATOM 761 C C . THR A 1 95 ? -0.682 2.400 9.205 1.00 90.81 95 THR A C 1
ATOM 763 O O . THR A 1 95 ? -1.056 1.313 9.637 1.00 90.81 95 THR A O 1
ATOM 766 N N . ALA A 1 96 ? -0.770 2.733 7.923 1.00 91.88 96 ALA A N 1
ATOM 767 C CA . ALA A 1 96 ? -1.110 1.784 6.878 1.00 91.88 96 ALA A CA 1
ATOM 768 C C . ALA A 1 96 ? 0.093 1.616 5.950 1.00 91.88 96 ALA A C 1
ATOM 770 O O . ALA A 1 96 ? 0.728 2.601 5.568 1.00 91.88 96 ALA A O 1
ATOM 771 N N . ILE A 1 97 ? 0.415 0.373 5.607 1.00 94.12 97 ILE A N 1
ATOM 772 C CA . ILE A 1 97 ? 1.533 0.028 4.733 1.00 94.12 97 ILE A CA 1
ATOM 773 C C . ILE A 1 97 ? 0.974 -0.777 3.572 1.00 94.12 97 ILE A C 1
ATOM 775 O O . ILE A 1 97 ? 0.377 -1.833 3.773 1.00 94.12 97 ILE A O 1
ATOM 779 N N . ILE A 1 98 ? 1.198 -0.265 2.365 1.00 93.56 98 ILE A N 1
ATOM 780 C CA . ILE A 1 98 ? 1.030 -0.984 1.106 1.00 93.56 98 ILE A CA 1
ATOM 781 C C . ILE A 1 98 ? 2.404 -0.990 0.452 1.00 93.56 98 ILE A C 1
ATOM 783 O O . ILE A 1 98 ? 3.017 0.068 0.293 1.00 93.56 98 ILE A O 1
ATOM 787 N N . ALA A 1 99 ? 2.902 -2.169 0.106 1.00 92.88 99 ALA A N 1
ATOM 788 C CA . ALA A 1 99 ? 4.133 -2.297 -0.655 1.00 92.88 99 ALA A CA 1
ATOM 789 C C . ALA A 1 99 ? 3.965 -3.379 -1.716 1.00 92.88 99 ALA A C 1
ATOM 791 O O . ALA A 1 99 ? 3.316 -4.394 -1.474 1.00 92.88 99 ALA A O 1
ATOM 792 N N . ASP A 1 100 ? 4.560 -3.182 -2.884 1.00 92.62 100 ASP A N 1
ATOM 793 C CA . ASP A 1 100 ? 4.505 -4.141 -3.979 1.00 92.62 100 ASP A CA 1
ATOM 794 C C . ASP A 1 100 ? 5.861 -4.248 -4.679 1.00 92.62 100 ASP A C 1
ATOM 796 O O . ASP A 1 100 ? 6.713 -3.365 -4.566 1.00 92.62 100 ASP A O 1
ATOM 800 N N . ARG A 1 101 ? 6.080 -5.372 -5.367 1.00 91.00 101 ARG A N 1
ATOM 801 C CA . ARG A 1 101 ? 7.309 -5.654 -6.128 1.00 91.00 101 ARG A CA 1
ATOM 802 C C . ARG A 1 101 ? 7.123 -5.410 -7.627 1.00 91.00 101 ARG A C 1
ATOM 804 O O . ARG A 1 101 ? 7.714 -6.108 -8.450 1.00 91.00 101 ARG A O 1
ATOM 811 N N . GLY A 1 102 ? 6.238 -4.479 -7.968 1.00 88.06 102 GLY A N 1
ATOM 812 C CA . GLY A 1 102 ? 5.817 -4.165 -9.319 1.00 88.06 102 GLY A CA 1
ATOM 813 C C . GLY A 1 102 ? 6.838 -3.382 -10.135 1.00 88.06 102 GLY A C 1
ATOM 814 O O . GLY A 1 102 ? 7.995 -3.202 -9.759 1.00 88.06 102 GLY A O 1
ATOM 815 N N . LEU A 1 103 ? 6.392 -2.892 -11.289 1.00 85.50 103 LEU A N 1
ATOM 816 C CA . LEU A 1 103 ? 7.220 -2.143 -12.237 1.00 85.50 103 LEU A CA 1
ATOM 817 C C . LEU A 1 103 ? 7.732 -0.810 -11.668 1.00 85.50 103 LEU A C 1
ATOM 819 O O . LEU A 1 103 ? 8.736 -0.291 -12.154 1.00 85.50 103 LEU A O 1
ATOM 823 N N . GLY A 1 104 ? 7.051 -0.255 -10.665 1.00 86.00 104 GLY A N 1
ATOM 824 C CA . GLY A 1 104 ? 7.342 1.058 -10.098 1.00 86.00 104 GLY A CA 1
ATOM 825 C C . GLY A 1 104 ? 6.746 2.218 -10.904 1.00 86.00 104 GLY A C 1
ATOM 826 O O . GLY A 1 104 ? 6.353 2.086 -12.070 1.00 86.00 104 GLY A O 1
ATOM 827 N N . VAL A 1 105 ? 6.672 3.386 -10.260 1.00 85.00 105 VAL A N 1
ATOM 828 C CA . VAL A 1 105 ? 6.009 4.589 -10.794 1.00 85.00 105 VAL A CA 1
ATOM 829 C C . VAL A 1 105 ? 6.708 5.104 -12.0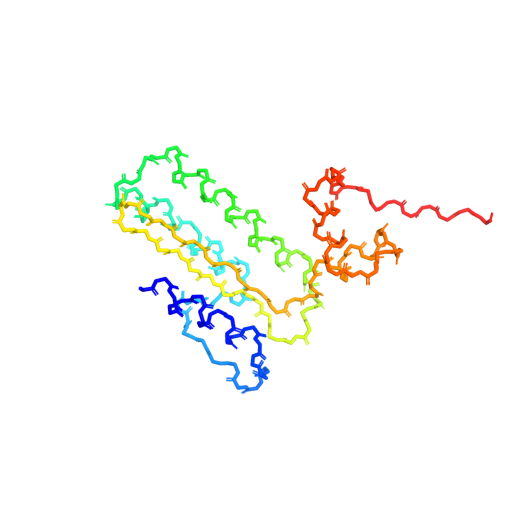54 1.00 85.00 105 VAL A C 1
ATOM 831 O O . VAL A 1 105 ? 6.048 5.353 -13.060 1.00 85.00 105 VAL A O 1
ATOM 834 N N . LEU A 1 106 ? 8.042 5.194 -12.048 1.00 86.50 106 LEU A N 1
ATOM 835 C CA . LEU A 1 106 ? 8.823 5.679 -13.189 1.00 86.50 106 LEU A CA 1
ATOM 836 C C . LEU A 1 106 ? 8.612 4.838 -14.451 1.00 86.50 106 LEU A C 1
ATOM 838 O O . LEU A 1 106 ? 8.313 5.380 -15.515 1.00 86.50 106 LEU A O 1
ATOM 842 N N . ASN A 1 107 ? 8.733 3.514 -14.344 1.00 85.94 107 ASN A N 1
ATOM 843 C CA . ASN A 1 107 ? 8.545 2.624 -15.493 1.00 85.94 107 ASN A CA 1
ATOM 844 C C . ASN A 1 107 ? 7.104 2.660 -16.009 1.00 85.94 107 ASN A C 1
ATOM 846 O O . ASN A 1 107 ? 6.876 2.553 -17.214 1.00 85.94 107 ASN A O 1
ATOM 850 N N . THR A 1 108 ? 6.135 2.843 -15.111 1.00 84.94 108 THR A N 1
ATOM 851 C CA . THR A 1 108 ? 4.726 2.996 -15.482 1.00 84.94 108 THR A CA 1
ATOM 852 C C . THR A 1 108 ? 4.506 4.297 -16.251 1.00 84.94 108 THR A C 1
ATOM 854 O O . THR A 1 108 ? 3.953 4.275 -17.351 1.00 84.94 108 THR A O 1
ATOM 857 N N . LEU A 1 109 ? 4.996 5.423 -15.728 1.00 86.38 109 LEU A N 1
ATOM 858 C CA . LEU A 1 109 ? 4.786 6.737 -16.330 1.00 86.38 109 LEU A CA 1
ATOM 859 C C . LEU A 1 109 ? 5.579 6.950 -17.617 1.00 86.38 109 LEU A C 1
ATOM 861 O O . LEU A 1 109 ? 5.079 7.630 -18.507 1.00 86.38 109 LEU A O 1
ATOM 865 N N . ARG A 1 110 ? 6.749 6.324 -17.788 1.00 88.88 110 ARG A N 1
ATOM 866 C CA . ARG A 1 110 ? 7.529 6.405 -19.039 1.00 88.88 110 ARG A CA 1
ATOM 867 C C . ARG A 1 110 ? 6.770 5.936 -20.279 1.00 88.88 110 ARG A C 1
ATOM 869 O O . ARG A 1 110 ? 7.098 6.365 -21.379 1.00 88.88 110 ARG A O 1
ATOM 876 N N . LYS A 1 111 ? 5.728 5.111 -20.124 1.00 85.69 111 LYS A N 1
ATOM 877 C CA . LYS A 1 111 ? 4.843 4.725 -21.237 1.00 85.69 111 LYS A CA 1
ATOM 878 C C . LYS A 1 111 ? 4.072 5.919 -21.815 1.00 85.69 111 LYS A C 1
ATOM 880 O O . LYS A 1 111 ? 3.779 5.923 -23.004 1.00 85.69 111 LYS A O 1
ATOM 885 N N . ALA A 1 112 ? 3.748 6.909 -20.983 1.00 84.06 112 ALA A N 1
ATOM 886 C CA . ALA A 1 112 ? 2.999 8.110 -21.360 1.00 84.06 112 ALA A CA 1
ATOM 887 C C . ALA A 1 112 ? 3.864 9.387 -21.380 1.00 84.06 112 ALA A C 1
ATOM 889 O O . ALA A 1 112 ? 3.539 10.339 -22.083 1.00 84.06 112 ALA A O 1
ATOM 890 N N . ALA A 1 113 ? 4.969 9.407 -20.633 1.00 86.38 113 ALA A N 1
ATOM 891 C CA . ALA A 1 113 ? 5.936 10.498 -20.551 1.00 86.38 113 ALA A CA 1
ATOM 892 C C . ALA A 1 113 ? 7.371 9.939 -20.669 1.00 86.38 113 ALA A C 1
ATOM 894 O O . ALA A 1 113 ? 8.063 9.800 -19.655 1.00 86.38 113 ALA A O 1
ATOM 895 N N . PRO A 1 114 ? 7.827 9.588 -21.890 1.00 88.31 114 PRO A N 1
ATOM 896 C CA . PRO A 1 114 ? 9.105 8.897 -22.111 1.00 88.31 114 PRO A CA 1
ATOM 897 C C . PRO A 1 114 ? 10.340 9.651 -21.603 1.00 88.31 114 PRO A C 1
ATOM 899 O O . PRO A 1 114 ? 11.344 9.024 -21.274 1.00 88.31 114 PRO A O 1
ATOM 902 N N . ASP A 1 115 ? 10.251 10.978 -21.493 1.00 92.25 115 ASP A N 1
ATOM 903 C CA . ASP A 1 115 ? 11.368 11.854 -21.121 1.00 92.25 115 ASP A CA 1
ATOM 904 C C . ASP A 1 115 ? 11.669 11.895 -19.609 1.00 92.25 115 ASP A C 1
ATOM 906 O O . ASP A 1 115 ? 12.620 12.563 -19.198 1.00 92.25 115 ASP A O 1
ATOM 910 N N . LEU A 1 116 ? 10.892 11.192 -18.771 1.00 90.62 116 LEU A N 1
ATOM 911 C CA . LEU A 1 116 ? 11.137 11.106 -17.326 1.00 90.62 116 LEU A CA 1
ATOM 912 C C . LEU A 1 116 ? 12.485 10.445 -17.022 1.00 90.62 116 LEU A C 1
ATOM 914 O O . LEU A 1 116 ? 12.760 9.311 -17.437 1.00 90.62 116 LEU A O 1
ATOM 918 N N . LYS A 1 117 ? 13.320 11.119 -16.230 1.00 90.25 117 LYS A N 1
ATOM 919 C CA . LYS A 1 117 ? 14.713 10.706 -16.011 1.00 90.25 117 LYS A CA 1
ATOM 920 C C . LYS A 1 117 ? 14.891 9.818 -14.791 1.00 90.25 117 LYS A C 1
ATOM 922 O O . LYS A 1 117 ? 15.687 8.880 -14.845 1.00 90.25 117 LYS A O 1
ATOM 927 N N . ASN A 1 118 ? 14.171 10.097 -13.713 1.00 90.62 118 ASN A N 1
ATOM 928 C CA . ASN A 1 118 ? 14.382 9.467 -12.412 1.00 90.62 118 ASN A CA 1
ATOM 929 C C . ASN A 1 118 ? 13.069 9.343 -11.619 1.00 90.62 118 ASN A C 1
ATOM 931 O O . ASN A 1 118 ? 12.031 9.873 -12.019 1.00 90.62 118 ASN A O 1
ATOM 935 N N . ASP A 1 119 ? 13.121 8.609 -10.505 1.00 85.75 119 ASP A N 1
ATOM 936 C CA . ASP A 1 119 ? 11.949 8.357 -9.663 1.00 85.75 119 ASP A CA 1
ATOM 937 C C . ASP A 1 119 ? 11.396 9.634 -9.017 1.00 85.75 119 ASP A C 1
ATOM 939 O O .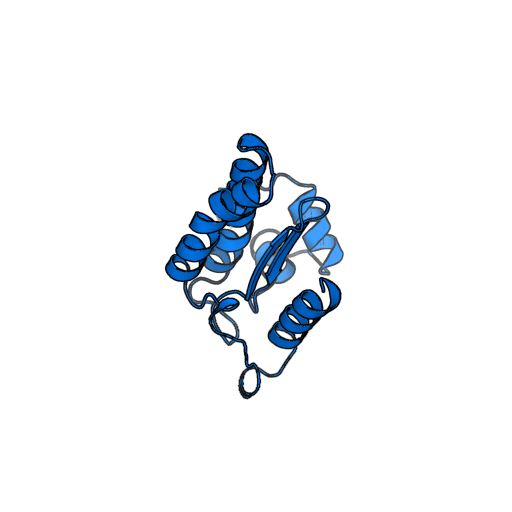 ASP A 1 119 ? 10.188 9.741 -8.840 1.00 85.75 119 ASP A O 1
ATOM 943 N N . GLU A 1 120 ? 12.243 10.623 -8.719 1.00 89.25 120 GLU A N 1
ATOM 944 C CA . GLU A 1 120 ? 11.813 11.912 -8.160 1.00 89.25 120 GLU A CA 1
ATOM 945 C C . GLU A 1 120 ? 10.897 12.664 -9.135 1.00 89.25 120 GLU A C 1
ATOM 947 O O . GLU A 1 120 ? 9.781 13.026 -8.768 1.00 89.25 120 GLU A O 1
ATOM 952 N N . GLU A 1 121 ? 11.307 12.801 -10.400 1.00 88.62 121 GLU A N 1
ATOM 953 C CA . GLU A 1 121 ? 10.491 13.411 -11.458 1.00 88.62 121 GLU A CA 1
ATOM 954 C C . GLU A 1 121 ? 9.188 12.632 -11.691 1.00 88.62 121 GLU A C 1
ATOM 956 O O . GLU A 1 121 ? 8.135 13.221 -11.942 1.00 88.62 121 GLU A O 1
ATOM 961 N N . ALA A 1 122 ? 9.239 11.299 -11.610 1.00 86.31 122 ALA A N 1
ATOM 962 C CA . ALA A 1 122 ? 8.059 10.458 -11.770 1.00 86.31 122 ALA A CA 1
ATOM 963 C C . ALA A 1 122 ? 7.060 10.641 -10.619 1.00 86.31 122 ALA A C 1
ATOM 965 O O . ALA A 1 122 ? 5.858 10.735 -10.863 1.00 86.31 122 ALA A O 1
ATOM 966 N N . LEU A 1 123 ? 7.544 10.724 -9.378 1.00 85.38 123 LEU A N 1
ATOM 967 C CA . LEU A 1 123 ? 6.713 10.990 -8.205 1.00 85.38 123 LEU A CA 1
ATOM 968 C C . LEU A 1 123 ? 6.134 12.405 -8.254 1.00 85.38 123 LEU A C 1
ATOM 970 O O . LEU A 1 123 ? 4.931 12.574 -8.057 1.00 85.38 123 LEU A O 1
ATOM 974 N N . GLU A 1 124 ? 6.946 13.412 -8.581 1.00 86.19 124 GLU A N 1
ATOM 975 C CA . GLU A 1 124 ? 6.455 14.777 -8.767 1.00 86.19 124 GLU A CA 1
ATOM 976 C C . GLU A 1 124 ? 5.340 14.795 -9.816 1.00 86.19 124 GLU A C 1
ATOM 978 O O . GLU A 1 124 ? 4.258 15.323 -9.559 1.00 86.19 124 GLU A O 1
ATOM 983 N N . LEU A 1 125 ? 5.544 14.148 -10.965 1.00 85.81 125 LEU A N 1
ATOM 984 C CA . LEU A 1 125 ? 4.533 14.066 -12.011 1.00 85.81 125 LEU A CA 1
ATOM 985 C C . LEU A 1 125 ? 3.249 13.365 -11.533 1.00 85.81 125 LEU A C 1
ATOM 987 O O . LEU A 1 125 ? 2.164 13.898 -11.769 1.00 85.81 125 LEU A O 1
ATOM 991 N N . ALA A 1 126 ? 3.370 12.214 -10.861 1.00 80.31 126 ALA A N 1
ATOM 992 C CA . ALA A 1 126 ? 2.243 11.414 -10.373 1.00 80.31 126 ALA A CA 1
ATOM 993 C C . ALA A 1 126 ? 1.348 12.179 -9.389 1.00 80.31 126 ALA A C 1
ATOM 995 O O . ALA A 1 126 ? 0.127 12.035 -9.421 1.00 80.31 126 ALA A O 1
ATOM 996 N N . PHE A 1 127 ? 1.955 12.990 -8.518 1.00 78.12 127 PHE A N 1
ATOM 997 C CA . PHE A 1 127 ? 1.246 13.654 -7.424 1.00 78.12 127 PHE A CA 1
ATOM 998 C C . PHE A 1 127 ? 0.895 15.120 -7.700 1.00 78.12 127 PHE A C 1
ATOM 1000 O O . PHE A 1 127 ? -0.011 15.651 -7.059 1.00 78.12 127 PHE A O 1
ATOM 1007 N N . THR A 1 128 ? 1.564 15.792 -8.643 1.00 77.56 128 THR A N 1
ATOM 1008 C CA . THR A 1 128 ? 1.323 17.223 -8.922 1.00 77.56 128 THR A CA 1
ATOM 1009 C C . THR A 1 128 ? 0.555 17.480 -10.211 1.00 77.56 128 THR A C 1
ATOM 1011 O O . THR A 1 128 ? -0.170 18.475 -10.302 1.00 77.56 128 THR A O 1
ATOM 1014 N N . LYS A 1 129 ? 0.660 16.601 -11.216 1.00 65.31 129 LYS A N 1
ATOM 1015 C CA . LYS A 1 129 ? -0.096 16.758 -12.458 1.00 65.31 129 LYS A CA 1
ATOM 1016 C C . LYS A 1 129 ? -1.298 15.829 -12.435 1.00 65.31 129 LYS A C 1
ATOM 1018 O O . LYS A 1 129 ? -1.159 14.618 -12.324 1.00 65.31 129 LYS A O 1
ATOM 1023 N N . LYS A 1 130 ? -2.497 16.393 -12.626 1.00 53.81 130 LYS A N 1
ATOM 1024 C CA . LYS A 1 130 ? -3.669 15.608 -13.033 1.00 53.81 130 LYS A CA 1
ATOM 1025 C C . LYS A 1 130 ? -3.365 14.994 -14.398 1.00 53.81 130 LYS A C 1
ATOM 1027 O O . LYS A 1 130 ? -3.644 15.618 -15.417 1.00 53.81 130 LYS A O 1
ATOM 1032 N N . ILE A 1 131 ? -2.782 13.802 -14.423 1.00 50.94 131 ILE A N 1
ATOM 1033 C CA . ILE A 1 131 ? -2.809 12.941 -15.600 1.00 50.94 131 ILE A CA 1
ATOM 1034 C C . ILE A 1 131 ? -4.173 12.253 -15.541 1.00 50.94 131 ILE A C 1
ATOM 1036 O O . ILE A 1 131 ? -4.401 11.447 -14.639 1.00 50.94 131 ILE A O 1
ATOM 1040 N N . PRO A 1 132 ? -5.135 12.594 -16.415 1.00 42.84 132 PRO A N 1
ATOM 1041 C CA . PRO A 1 132 ? -6.406 11.893 -16.423 1.00 42.84 132 PRO A CA 1
ATOM 1042 C C . PRO A 1 132 ? -6.128 10.427 -16.760 1.00 42.84 132 PRO A C 1
ATOM 1044 O O . PRO A 1 132 ? -5.470 10.154 -17.765 1.00 42.84 132 PRO A O 1
ATOM 1047 N N . ALA A 1 133 ? -6.679 9.499 -15.975 1.00 42.28 133 ALA A N 1
ATOM 1048 C CA . ALA A 1 133 ? -6.539 8.048 -16.148 1.00 42.28 133 ALA A CA 1
ATOM 1049 C C . ALA A 1 133 ? -6.984 7.513 -17.536 1.00 42.28 133 ALA A C 1
ATOM 1051 O O . ALA A 1 133 ? -6.855 6.327 -17.814 1.00 42.28 133 ALA A O 1
ATOM 1052 N N . ALA A 1 134 ? -7.492 8.380 -18.421 1.00 39.94 134 ALA A N 1
ATOM 1053 C CA . ALA A 1 134 ? -8.048 8.052 -19.730 1.00 39.94 134 ALA A CA 1
ATOM 1054 C C . ALA A 1 134 ? -7.230 8.538 -20.949 1.00 39.94 134 ALA A C 1
ATOM 1056 O O . ALA A 1 134 ? -7.663 8.306 -22.076 1.00 39.94 134 ALA A O 1
ATOM 1057 N N . TYR A 1 135 ? -6.071 9.192 -20.797 1.00 36.91 135 TYR A N 1
ATOM 1058 C CA . TYR A 1 135 ? -5.269 9.599 -21.966 1.00 36.91 135 TYR A CA 1
ATOM 1059 C C . TYR A 1 135 ? -4.198 8.567 -22.328 1.00 36.91 135 TYR A C 1
ATOM 1061 O O . TYR A 1 135 ? -3.009 8.750 -22.094 1.00 36.91 135 TYR A O 1
ATOM 1069 N N . LEU A 1 136 ? -4.650 7.496 -22.980 1.00 30.75 136 LEU A N 1
ATOM 1070 C CA . LEU A 1 136 ? -3.824 6.691 -23.877 1.00 30.75 136 LEU A CA 1
ATOM 1071 C C . LEU A 1 136 ? -4.599 6.515 -25.186 1.00 30.75 136 LEU A C 1
ATOM 1073 O O . LEU A 1 136 ? -5.172 5.472 -25.481 1.00 30.75 136 LEU A O 1
ATOM 1077 N N . LYS A 1 137 ? -4.656 7.601 -25.961 1.00 26.91 137 LYS A N 1
ATOM 1078 C CA . LYS A 1 137 ? -5.016 7.561 -27.377 1.00 26.91 137 LYS A CA 1
ATOM 1079 C C . LYS A 1 137 ? -3.748 7.891 -28.155 1.00 26.91 137 LYS A C 1
ATOM 1081 O O . LYS A 1 137 ? -3.388 9.054 -28.303 1.00 26.91 137 LYS A O 1
ATOM 1086 N N . ILE A 1 138 ? -3.031 6.848 -28.563 1.00 28.34 138 ILE A N 1
ATOM 1087 C CA . ILE A 1 138 ? -1.933 6.972 -29.521 1.00 28.34 138 ILE A CA 1
ATOM 1088 C C . ILE A 1 138 ? -2.589 6.967 -30.900 1.00 28.34 138 ILE A C 1
ATOM 1090 O O . ILE A 1 138 ? -2.990 5.918 -31.395 1.00 28.34 138 ILE A O 1
ATOM 1094 N N . GLU A 1 139 ? -2.741 8.146 -31.494 1.00 25.16 139 GLU A N 1
ATOM 1095 C CA . GLU A 1 139 ? -2.950 8.281 -32.933 1.00 25.16 139 GLU A CA 1
ATOM 1096 C C . GLU A 1 139 ? -1.605 8.695 -33.528 1.00 25.16 139 GLU A C 1
ATOM 1098 O O . GLU A 1 139 ? -1.111 9.793 -33.280 1.00 25.16 139 GLU A O 1
ATOM 1103 N N . ALA A 1 140 ? -0.978 7.766 -34.249 1.00 23.95 140 ALA A N 1
ATOM 1104 C CA . ALA A 1 140 ? 0.168 8.061 -35.090 1.00 23.95 140 ALA A CA 1
ATOM 1105 C C . ALA A 1 140 ? -0.348 8.667 -36.401 1.00 23.95 140 ALA A C 1
ATOM 1107 O O . ALA A 1 140 ? -1.197 8.072 -37.067 1.00 23.95 140 ALA A O 1
ATOM 1108 N N . MET A 1 141 ? 0.162 9.841 -36.760 1.00 21.81 141 MET A N 1
ATOM 1109 C CA . MET A 1 141 ? 0.117 10.364 -38.123 1.00 21.81 141 MET A CA 1
ATOM 1110 C C . MET A 1 141 ? 1.561 10.679 -38.520 1.00 21.81 141 MET A C 1
ATOM 1112 O O . MET A 1 141 ? 2.302 11.209 -37.690 1.00 21.81 141 MET A O 1
ATOM 1116 N N . ASP A 1 142 ? 1.920 10.249 -39.733 1.00 33.62 142 ASP A N 1
ATOM 1117 C CA . ASP A 1 142 ? 3.277 10.198 -40.306 1.00 33.62 142 ASP A CA 1
ATOM 1118 C C . ASP A 1 142 ? 4.092 11.501 -40.202 1.00 33.62 142 ASP A C 1
ATOM 1120 O O . ASP A 1 142 ? 3.509 12.599 -40.374 1.00 33.62 142 ASP A O 1
#

Secondary structure (DSSP, 8-state):
-HHHHHHHHHHHHHS-GGG----GGGEE-SHHHHHHHHTTHHHHHHHTT--HHHHHHHHHHHHHHHHHHHHHHTTT-SSS-SEEEEEEE-SS-EEEEEEE-SS-HHHHHTTT-TT--SHHHHHHHHHHS---TT--------